Protein AF-A0A4Y2IXJ4-F1 (afdb_monomer)

Nearest PDB structures (foldseek):
  6u8q-assembly1_P  TM=8.042E-01  e=1.402E-02  Human immunodeficiency virus 1
  9c9m-assembly1_C  TM=7.027E-01  e=2.136E-02  Human immunodeficiency virus 1
  6rwl-assembly1_A  TM=6.426E-01  e=2.409E-02  Simian immunodeficiency virus
  6rwo-assembly1_B  TM=6.626E-01  e=4.394E-02  Simian immunodeficiency virus
  1uhf-assembly1_A  TM=5.736E-01  e=8.514E-02  Homo sapiens

Sequence (139 aa):
MVYGCTFRLPGEFFRNSWNNKYFSGSNFLQQLHPTPLSAHGTDRSTFISKDLMSSSQIFVQIDSVLRPLQQPYQGPFQVISRTDKFSLIDFNGRKTNISLDRLKPAYILKQEASESSVQSSETATRSGCKVRFVLPYQA

Radius of gyration: 29.56 Å; Cα contacts (8 Å, |Δi|>4): 125; chains: 1; bounding box: 45×42×87 Å

Mean predicted aligned error: 17.08 Å

Structure (mmCIF, N/CA/C/O backbone):
data_AF-A0A4Y2IXJ4-F1
#
_entry.id   AF-A0A4Y2IXJ4-F1
#
loop_
_atom_site.group_PDB
_atom_site.id
_atom_site.type_symbol
_atom_site.label_atom_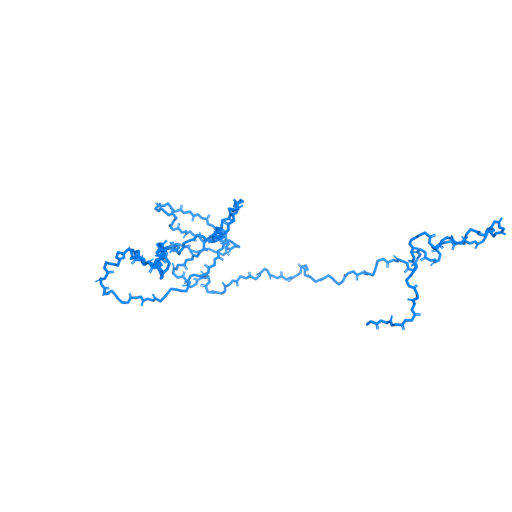id
_atom_site.label_alt_id
_atom_site.label_comp_id
_atom_site.label_asym_id
_atom_site.label_entity_id
_atom_site.label_seq_id
_atom_site.pdbx_PDB_ins_code
_atom_site.Cartn_x
_atom_site.Cartn_y
_atom_site.Cartn_z
_atom_site.occupancy
_atom_site.B_iso_or_equiv
_atom_site.auth_seq_id
_atom_site.auth_comp_id
_atom_site.auth_asym_id
_atom_site.auth_atom_id
_atom_site.pdbx_PDB_model_num
ATOM 1 N N . MET A 1 1 ? -12.707 -4.206 -38.809 1.00 46.22 1 MET A N 1
ATOM 2 C CA . MET A 1 1 ? -12.519 -5.546 -39.403 1.00 46.22 1 MET A CA 1
ATOM 3 C C . MET A 1 1 ? -12.629 -5.371 -40.912 1.00 46.22 1 MET A C 1
ATOM 5 O O . MET A 1 1 ? -13.712 -5.048 -41.378 1.00 46.22 1 MET A O 1
ATOM 9 N N . VAL A 1 2 ? -11.519 -5.409 -41.654 1.00 41.06 2 VAL A N 1
ATOM 10 C CA . VAL A 1 2 ? -11.542 -5.200 -43.114 1.00 41.06 2 VAL A CA 1
ATOM 11 C C . VAL A 1 2 ? -11.669 -6.570 -43.775 1.00 41.06 2 VAL A C 1
ATOM 13 O O . VAL A 1 2 ? -10.727 -7.356 -43.771 1.00 41.06 2 VAL A O 1
ATOM 16 N N . TYR A 1 3 ? -12.869 -6.873 -44.268 1.00 42.81 3 TYR A N 1
ATOM 17 C CA . TYR A 1 3 ? -13.174 -8.073 -45.044 1.00 42.81 3 TYR A CA 1
ATOM 18 C C . TYR A 1 3 ? -12.702 -7.851 -46.486 1.00 42.81 3 TYR A C 1
ATOM 20 O O . TYR A 1 3 ? -13.216 -6.964 -47.161 1.00 42.81 3 TYR A O 1
ATOM 28 N N . GLY A 1 4 ? -11.713 -8.619 -46.953 1.00 55.84 4 GLY A N 1
ATOM 29 C CA . GLY A 1 4 ? -11.279 -8.532 -48.355 1.00 55.84 4 GLY A CA 1
ATOM 30 C C . GLY A 1 4 ? -9.967 -9.229 -48.717 1.00 55.84 4 GLY A C 1
ATOM 31 O O . GLY A 1 4 ? -9.781 -9.573 -49.879 1.00 55.84 4 GLY A O 1
ATOM 32 N N . CYS A 1 5 ? -9.078 -9.502 -47.757 1.00 55.28 5 CYS A N 1
ATOM 33 C CA . CYS A 1 5 ? -7.832 -10.229 -48.025 1.00 55.28 5 CYS A CA 1
ATOM 34 C C . CYS A 1 5 ? -7.894 -11.648 -47.446 1.00 55.28 5 CYS A C 1
ATOM 36 O O . CYS A 1 5 ? -8.148 -11.828 -46.256 1.00 55.28 5 CYS A O 1
ATOM 38 N N . THR A 1 6 ? -7.640 -12.663 -48.274 1.00 62.84 6 THR A N 1
ATOM 39 C CA . THR A 1 6 ? -7.473 -14.052 -47.824 1.00 62.84 6 THR A CA 1
ATOM 40 C C . THR A 1 6 ? -6.240 -14.149 -46.925 1.00 62.84 6 THR A C 1
ATOM 42 O O . THR A 1 6 ? -5.137 -13.830 -47.378 1.00 62.84 6 THR A O 1
ATOM 45 N N . PHE A 1 7 ? -6.409 -14.585 -45.673 1.00 59.31 7 PHE A N 1
ATOM 46 C CA . PHE A 1 7 ? -5.294 -14.902 -44.775 1.00 59.31 7 PHE A CA 1
ATOM 47 C C . PHE A 1 7 ? -4.401 -15.958 -45.441 1.00 59.31 7 PHE A C 1
ATOM 49 O O . PHE A 1 7 ? -4.846 -17.080 -45.667 1.00 59.31 7 PHE A O 1
ATOM 56 N N . ARG A 1 8 ? -3.158 -15.596 -45.779 1.00 61.88 8 ARG A N 1
ATOM 57 C CA . ARG A 1 8 ? -2.162 -16.554 -46.275 1.00 61.88 8 ARG A CA 1
ATOM 58 C C . ARG A 1 8 ? -1.413 -17.170 -45.105 1.00 61.88 8 ARG A C 1
ATOM 60 O O . ARG A 1 8 ? -1.024 -16.464 -44.174 1.00 61.88 8 ARG A O 1
ATOM 67 N N . LEU A 1 9 ? -1.203 -18.482 -45.163 1.00 63.00 9 LEU A N 1
ATOM 68 C CA . LEU A 1 9 ? -0.351 -19.183 -44.204 1.00 63.00 9 LEU A CA 1
ATOM 69 C C . LEU A 1 9 ? 1.123 -18.787 -44.433 1.00 63.00 9 LEU A C 1
ATOM 71 O O . LEU A 1 9 ? 1.498 -18.519 -45.575 1.00 63.00 9 LEU A O 1
ATOM 75 N N . PRO A 1 10 ? 1.994 -18.803 -43.404 1.00 61.03 10 PRO A N 1
ATOM 76 C CA . PRO A 1 10 ? 3.406 -18.425 -43.542 1.00 61.03 10 PRO A CA 1
ATOM 77 C C . PRO A 1 10 ? 4.179 -19.168 -44.646 1.00 61.03 10 PRO A C 1
ATOM 79 O O . PRO A 1 10 ? 5.100 -18.613 -45.239 1.00 61.03 10 PRO A O 1
ATOM 82 N N . GLY A 1 11 ? 3.784 -20.404 -44.965 1.00 60.53 11 GLY A N 1
ATOM 83 C CA . GLY A 1 11 ? 4.368 -21.187 -46.060 1.00 60.53 11 GLY A CA 1
ATOM 84 C C . GLY A 1 11 ? 3.894 -20.790 -47.465 1.00 60.53 11 GLY A C 1
ATOM 85 O O . GLY A 1 11 ? 4.545 -21.137 -48.443 1.00 60.53 11 GLY A O 1
ATOM 86 N N . GLU A 1 12 ? 2.794 -20.044 -47.594 1.00 63.56 12 GLU A N 1
ATOM 87 C CA . GLU A 1 12 ? 2.220 -19.627 -48.884 1.00 63.56 12 GLU A CA 1
ATOM 88 C C . GLU A 1 12 ? 2.769 -18.292 -49.406 1.00 63.56 12 GLU A C 1
ATOM 90 O O . GLU A 1 12 ? 2.420 -17.872 -50.513 1.00 63.56 12 GLU A O 1
ATOM 95 N N . PHE A 1 13 ? 3.621 -17.609 -48.635 1.00 60.72 13 PHE A N 1
ATOM 96 C CA . PHE A 1 13 ? 4.275 -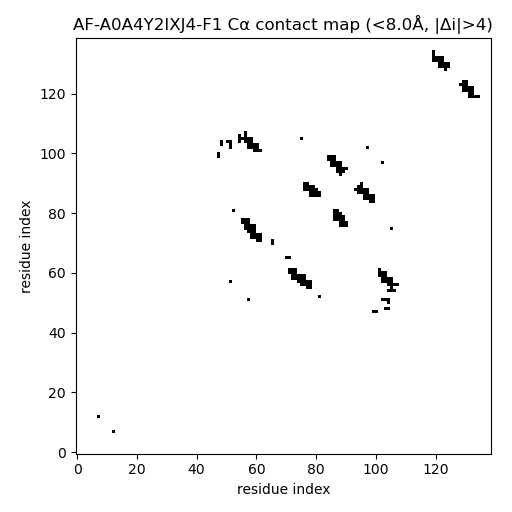16.377 -49.086 1.00 60.72 13 PHE A CA 1
ATOM 97 C C . PHE A 1 13 ? 5.24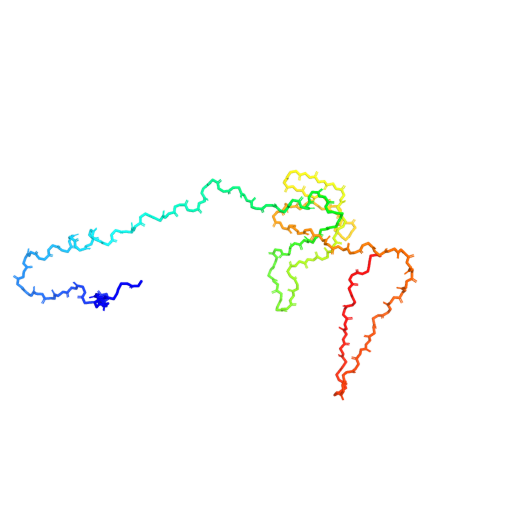7 -16.616 -50.245 1.00 60.72 13 PHE A C 1
ATOM 99 O O . PHE A 1 13 ? 5.468 -15.724 -51.064 1.00 60.72 13 PHE A O 1
ATO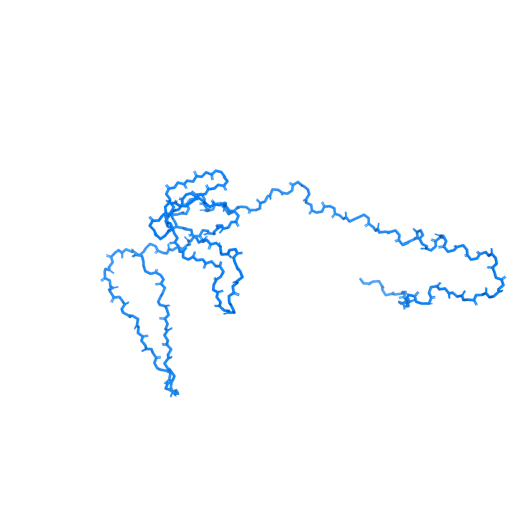M 106 N N . PHE A 1 14 ? 5.796 -17.826 -50.352 1.00 60.31 14 PHE A N 1
ATOM 107 C CA . PHE A 1 14 ? 6.822 -18.161 -51.329 1.00 60.31 14 PHE A CA 1
ATOM 108 C C . PHE A 1 14 ? 6.228 -19.059 -52.414 1.00 60.31 14 PHE A C 1
ATOM 110 O O . PHE A 1 14 ? 6.143 -20.277 -52.272 1.00 60.31 14 PHE A O 1
ATOM 117 N N . ARG A 1 15 ? 5.803 -18.464 -53.533 1.00 60.78 15 ARG A N 1
ATOM 118 C CA . ARG A 1 15 ? 5.483 -19.246 -54.733 1.00 60.78 15 ARG A CA 1
ATOM 119 C C . ARG A 1 15 ? 6.791 -19.738 -55.342 1.00 60.78 15 ARG A C 1
ATOM 121 O O . ARG A 1 15 ? 7.573 -18.932 -55.839 1.00 60.78 15 ARG A O 1
ATOM 128 N N . ASN A 1 16 ? 7.017 -21.050 -55.314 1.00 56.72 16 ASN A N 1
ATOM 129 C CA . ASN A 1 16 ? 8.171 -21.677 -55.952 1.00 56.72 16 ASN A CA 1
ATOM 130 C C . ASN A 1 16 ? 8.048 -21.572 -57.483 1.00 56.72 16 ASN A C 1
ATOM 132 O O . ASN A 1 16 ? 7.579 -22.493 -58.148 1.00 56.72 16 ASN A O 1
ATOM 136 N N . SER A 1 17 ? 8.401 -20.422 -58.059 1.00 52.78 17 SER A N 1
ATOM 137 C CA . SER A 1 17 ? 8.554 -20.295 -59.505 1.00 52.78 17 SER A CA 1
ATOM 138 C C . SER A 1 17 ? 9.983 -20.683 -59.863 1.00 52.78 17 SER A C 1
ATOM 140 O O . SER A 1 17 ? 10.904 -19.892 -59.667 1.00 52.78 17 SER A O 1
ATOM 142 N N . TRP A 1 18 ? 10.166 -21.878 -60.421 1.00 53.06 18 TRP A N 1
ATOM 143 C CA . TRP A 1 18 ? 11.473 -22.422 -60.817 1.00 53.06 18 TRP A CA 1
ATOM 144 C C . TRP A 1 18 ? 12.208 -21.579 -61.891 1.00 53.06 18 TRP A C 1
ATOM 146 O O . TRP A 1 18 ? 13.294 -21.944 -62.309 1.00 53.06 18 TRP A O 1
ATOM 156 N N . ASN A 1 19 ? 11.663 -20.442 -62.348 1.00 53.59 19 ASN A N 1
ATOM 157 C CA . ASN A 1 19 ? 12.243 -19.645 -63.438 1.00 53.59 19 ASN A CA 1
ATOM 158 C C . ASN A 1 19 ? 12.211 -18.112 -63.276 1.00 53.59 19 ASN A C 1
ATOM 160 O O . ASN A 1 19 ? 12.462 -17.411 -64.250 1.00 53.59 19 ASN A O 1
ATOM 164 N N . ASN A 1 20 ? 11.968 -17.543 -62.089 1.00 50.62 20 ASN A N 1
ATOM 165 C CA . ASN A 1 20 ? 12.064 -16.083 -61.926 1.00 50.62 20 ASN A CA 1
ATOM 166 C C . ASN A 1 20 ? 13.250 -15.669 -61.055 1.00 50.62 20 ASN A C 1
ATOM 168 O O . ASN A 1 20 ? 13.159 -15.635 -59.832 1.00 50.62 20 ASN A O 1
ATOM 172 N N . LYS A 1 21 ? 14.327 -15.219 -61.711 1.00 54.12 21 LYS A N 1
ATOM 173 C CA . LYS A 1 21 ? 15.452 -14.471 -61.113 1.00 54.12 21 LYS A CA 1
ATOM 174 C C . LYS A 1 21 ? 15.057 -13.078 -60.572 1.00 54.12 21 LYS A C 1
ATOM 176 O O . LYS A 1 21 ? 15.931 -12.268 -60.290 1.00 54.12 21 LYS A O 1
ATOM 181 N N . TYR A 1 22 ? 13.762 -12.788 -60.424 1.00 52.09 22 TYR A N 1
ATOM 182 C CA . TYR A 1 22 ? 13.247 -11.448 -60.119 1.00 52.09 22 TYR A CA 1
ATOM 183 C C . TYR A 1 22 ? 12.148 -11.407 -59.053 1.00 52.09 22 TYR A C 1
ATOM 185 O O . TYR A 1 22 ? 11.540 -10.355 -58.862 1.00 52.09 22 TYR A O 1
ATOM 193 N N . PHE A 1 23 ? 11.886 -12.496 -58.316 1.00 51.72 23 PHE A N 1
ATOM 194 C CA . PHE A 1 23 ? 11.049 -12.372 -57.118 1.00 51.72 23 PHE A CA 1
ATOM 195 C C . PHE A 1 23 ? 11.864 -11.714 -55.998 1.00 51.72 23 PHE A C 1
ATOM 197 O O . PHE A 1 23 ? 12.390 -12.370 -55.101 1.00 51.72 23 PHE A O 1
ATOM 204 N N . SER A 1 24 ? 12.013 -10.392 -56.083 1.00 57.56 24 SER A N 1
ATOM 205 C CA . SER A 1 24 ? 12.593 -9.590 -55.015 1.00 57.56 24 SER A CA 1
ATOM 206 C C . SER A 1 24 ? 11.586 -9.537 -53.869 1.00 57.56 24 SER A C 1
ATOM 208 O O . SER A 1 24 ? 10.742 -8.645 -53.793 1.00 57.56 24 SER A O 1
ATOM 210 N N . GLY A 1 25 ? 11.663 -10.517 -52.964 1.00 56.44 25 GLY A N 1
ATOM 211 C CA . GLY A 1 25 ? 10.882 -10.552 -51.721 1.00 56.44 25 GLY A CA 1
ATOM 212 C C . GLY A 1 25 ? 11.098 -9.322 -50.826 1.00 56.44 25 GLY A C 1
ATOM 213 O O . GLY A 1 25 ? 10.370 -9.143 -49.853 1.00 56.44 25 GLY A O 1
ATOM 214 N N . SER A 1 26 ? 12.051 -8.447 -51.178 1.00 61.28 26 SER A N 1
ATOM 215 C CA . SER A 1 26 ? 12.316 -7.160 -50.531 1.00 61.28 26 SER A CA 1
ATOM 216 C C . SER A 1 26 ? 11.059 -6.311 -50.374 1.00 61.28 26 SER A C 1
ATOM 218 O O . SER A 1 26 ? 10.820 -5.790 -49.293 1.00 61.28 26 SER A O 1
ATOM 220 N N . ASN A 1 27 ? 10.233 -6.202 -51.417 1.00 61.84 27 ASN A N 1
ATOM 221 C CA . ASN A 1 27 ? 9.107 -5.264 -51.420 1.00 61.84 27 ASN A CA 1
ATOM 222 C C . ASN A 1 27 ? 7.974 -5.746 -50.504 1.00 61.84 27 ASN A C 1
ATOM 224 O O . ASN A 1 27 ? 7.317 -4.944 -49.850 1.00 61.84 27 ASN A O 1
ATOM 228 N N . PHE A 1 28 ? 7.770 -7.065 -50.424 1.00 64.81 28 PHE A N 1
ATOM 229 C CA . PHE A 1 28 ? 6.789 -7.668 -49.524 1.00 64.81 28 PHE A CA 1
ATOM 230 C C . PHE A 1 28 ? 7.250 -7.590 -48.061 1.00 64.81 28 PHE A C 1
ATOM 232 O O . PHE A 1 28 ? 6.474 -7.216 -47.188 1.00 64.81 28 PHE A O 1
ATOM 239 N N . LEU A 1 29 ? 8.532 -7.859 -47.792 1.00 68.06 29 LEU A N 1
ATOM 240 C CA . LEU A 1 29 ? 9.101 -7.736 -46.446 1.00 68.06 29 LEU A CA 1
ATOM 241 C C . LEU A 1 29 ? 9.139 -6.279 -45.956 1.00 68.06 29 LEU A C 1
ATOM 243 O O . LEU A 1 29 ? 8.895 -6.032 -44.779 1.00 68.06 29 LEU A O 1
ATOM 247 N N . GLN A 1 30 ? 9.354 -5.311 -46.853 1.00 66.25 30 GLN A N 1
ATOM 248 C CA . GLN A 1 30 ? 9.227 -3.878 -46.554 1.00 66.25 30 GLN A CA 1
ATOM 249 C C . GLN A 1 30 ? 7.783 -3.461 -46.232 1.00 66.25 30 GLN A C 1
ATOM 251 O O . GLN A 1 30 ? 7.563 -2.472 -45.550 1.00 66.25 30 GLN A O 1
ATOM 256 N N . GLN A 1 31 ? 6.764 -4.199 -46.669 1.00 66.69 31 GLN A N 1
ATOM 257 C CA . GLN A 1 31 ? 5.380 -3.923 -46.263 1.00 66.69 31 GLN A CA 1
ATOM 258 C C . GLN A 1 31 ? 5.027 -4.528 -44.896 1.00 66.69 31 GLN A C 1
ATOM 260 O O . GLN A 1 31 ? 4.013 -4.156 -44.311 1.00 66.69 31 GLN A O 1
ATOM 265 N N . LEU A 1 32 ? 5.869 -5.416 -44.357 1.00 70.75 32 LEU A N 1
ATOM 266 C CA . LEU A 1 32 ? 5.704 -6.033 -43.037 1.00 70.75 32 LEU A CA 1
ATOM 267 C C . LEU A 1 32 ? 6.415 -5.257 -41.917 1.00 70.75 32 LEU A C 1
ATOM 269 O O . LEU A 1 32 ? 6.689 -5.821 -40.856 1.00 70.75 32 LEU A O 1
ATOM 273 N N . HIS A 1 33 ? 6.730 -3.974 -42.121 1.00 71.44 33 HIS A N 1
ATOM 274 C CA . HIS A 1 33 ? 7.294 -3.168 -41.044 1.00 71.44 33 HIS A CA 1
ATOM 275 C C . HIS A 1 33 ? 6.297 -3.074 -39.877 1.00 71.44 33 HIS A C 1
ATOM 277 O O . HIS A 1 33 ? 5.136 -2.711 -40.095 1.00 71.44 33 HIS A O 1
ATOM 283 N N . PRO A 1 34 ? 6.733 -3.374 -38.638 1.00 73.69 34 PRO A N 1
ATOM 284 C CA . PRO A 1 34 ? 5.921 -3.139 -37.457 1.00 73.69 34 PRO A CA 1
ATOM 285 C C . PRO A 1 34 ? 5.455 -1.686 -37.463 1.00 73.69 34 PRO A C 1
ATOM 287 O O . PRO A 1 34 ? 6.272 -0.766 -37.535 1.00 73.69 34 PRO A O 1
ATOM 290 N N . THR A 1 35 ? 4.143 -1.467 -37.420 1.00 76.69 35 THR A N 1
ATOM 291 C CA . THR A 1 35 ? 3.605 -0.118 -37.247 1.00 76.69 35 THR A CA 1
ATOM 292 C C . THR A 1 35 ? 4.138 0.420 -35.920 1.00 76.69 35 THR A C 1
ATOM 294 O O . THR A 1 35 ? 4.087 -0.320 -34.932 1.00 76.69 35 THR A O 1
ATOM 297 N N . PRO A 1 36 ? 4.674 1.656 -35.867 1.00 75.00 36 PRO A N 1
ATOM 298 C CA . PRO A 1 36 ? 5.152 2.218 -34.615 1.00 75.00 36 PRO A CA 1
ATOM 299 C C . PRO A 1 36 ? 4.021 2.143 -33.592 1.00 75.00 36 PRO A C 1
ATOM 301 O O . PRO A 1 36 ? 2.933 2.683 -33.805 1.00 75.00 36 PRO A O 1
ATOM 304 N N . LEU A 1 37 ? 4.263 1.393 -32.517 1.00 69.25 37 LEU A N 1
ATOM 305 C CA . LEU A 1 37 ? 3.289 1.219 -31.456 1.00 69.25 37 LEU A CA 1
ATOM 306 C C . LEU A 1 37 ? 3.020 2.600 -30.855 1.00 69.25 37 LEU A C 1
ATOM 308 O O . LEU A 1 37 ? 3.963 3.342 -30.572 1.00 69.25 37 LEU A O 1
ATOM 312 N N . SER A 1 38 ? 1.748 2.959 -30.667 1.00 72.06 38 SER A N 1
ATOM 313 C CA . SER A 1 38 ? 1.429 4.165 -29.908 1.00 72.06 38 SER A CA 1
ATOM 314 C C . SER A 1 38 ? 2.066 4.024 -28.527 1.00 72.06 38 SER A C 1
ATOM 316 O O . SER A 1 38 ? 1.768 3.078 -27.795 1.00 72.06 38 SER A O 1
ATOM 318 N N . ALA A 1 39 ? 2.995 4.923 -28.198 1.00 66.00 39 ALA A N 1
ATOM 319 C CA . ALA A 1 39 ? 3.657 4.951 -26.904 1.00 66.00 39 ALA A CA 1
ATOM 320 C C . ALA A 1 39 ? 2.657 5.445 -25.849 1.00 66.00 39 ALA A C 1
ATOM 322 O O . ALA A 1 39 ? 2.656 6.605 -25.440 1.00 66.00 39 ALA A O 1
ATOM 323 N N . HIS A 1 40 ? 1.759 4.559 -25.425 1.00 65.75 40 HIS A N 1
ATOM 324 C CA . HIS A 1 40 ? 0.847 4.800 -24.320 1.00 65.75 40 HIS A CA 1
ATOM 325 C C . HIS A 1 40 ? 1.619 4.741 -22.993 1.00 65.75 40 HIS A C 1
ATOM 327 O O . HIS A 1 40 ? 1.510 3.771 -22.252 1.00 65.75 40 HIS A O 1
ATOM 333 N N . GLY A 1 41 ? 2.385 5.788 -22.676 1.00 64.12 41 GLY A N 1
ATOM 334 C CA . GLY A 1 41 ? 2.758 6.064 -21.286 1.00 64.12 41 GLY A CA 1
ATOM 335 C C . GLY A 1 41 ? 4.237 5.993 -20.932 1.00 64.12 41 GLY A C 1
ATOM 336 O O . GLY A 1 41 ? 4.617 5.231 -20.052 1.00 64.12 41 GLY A O 1
ATOM 337 N N . THR A 1 42 ? 5.050 6.879 -21.500 1.00 61.84 42 THR A N 1
ATOM 338 C CA . THR A 1 42 ? 6.315 7.272 -20.851 1.00 61.84 42 THR A CA 1
ATOM 339 C C . THR A 1 42 ? 6.124 8.409 -19.840 1.00 61.84 42 THR A C 1
ATOM 341 O O . THR A 1 42 ? 6.923 8.532 -18.923 1.00 61.84 42 THR A O 1
ATOM 344 N N . ASP A 1 43 ? 5.055 9.204 -19.972 1.00 68.06 43 ASP A N 1
ATOM 345 C CA . ASP A 1 43 ? 4.792 10.408 -19.157 1.00 68.06 43 ASP A CA 1
ATOM 346 C C . ASP A 1 43 ? 3.561 10.274 -18.237 1.00 68.06 43 ASP A C 1
ATOM 348 O O . ASP A 1 43 ? 3.033 11.239 -17.686 1.00 68.06 43 ASP A O 1
ATOM 352 N N . ARG A 1 44 ? 3.025 9.058 -18.075 1.00 71.06 44 ARG A N 1
ATOM 353 C CA . ARG A 1 44 ? 1.869 8.863 -17.196 1.00 71.06 44 ARG A CA 1
ATOM 354 C C . ARG A 1 44 ? 2.347 8.619 -15.771 1.00 71.06 44 ARG A C 1
ATOM 356 O O . ARG A 1 44 ? 2.876 7.553 -15.475 1.00 71.06 44 ARG A O 1
ATOM 363 N N . SER A 1 45 ? 2.099 9.588 -14.892 1.00 74.44 45 SER A N 1
ATOM 364 C CA . SER A 1 45 ? 2.259 9.411 -13.446 1.00 74.44 45 SER A CA 1
ATOM 365 C C . SER A 1 45 ? 1.481 8.180 -12.962 1.00 74.44 45 SER A C 1
ATOM 367 O O . SER A 1 45 ? 0.341 7.942 -13.382 1.00 74.44 45 SER A O 1
ATOM 369 N N . THR A 1 46 ? 2.113 7.378 -12.105 1.00 77.94 46 THR A N 1
ATOM 370 C CA . THR A 1 46 ? 1.516 6.185 -11.500 1.00 77.94 46 THR A CA 1
ATOM 371 C C . THR A 1 46 ? 0.269 6.568 -10.715 1.00 77.94 46 THR A C 1
ATOM 373 O O . THR A 1 46 ? 0.264 7.536 -9.955 1.00 77.94 46 THR A O 1
ATOM 376 N N . PHE A 1 47 ? -0.812 5.811 -10.894 1.00 83.88 47 PHE A N 1
ATOM 377 C CA . PHE A 1 47 ? -2.045 6.067 -10.163 1.00 83.88 47 PHE A CA 1
ATOM 378 C C . PHE A 1 47 ? -1.850 5.767 -8.672 1.00 83.88 47 PHE A C 1
ATOM 380 O O . PHE A 1 47 ? -1.573 4.630 -8.300 1.00 83.88 47 PHE A O 1
ATOM 387 N N . ILE A 1 48 ? -2.051 6.783 -7.831 1.00 85.44 48 ILE A N 1
ATOM 388 C CA . ILE A 1 48 ? -2.054 6.666 -6.371 1.00 85.44 48 ILE A CA 1
ATOM 389 C C . ILE A 1 48 ? -3.433 7.095 -5.871 1.00 85.44 48 ILE A C 1
ATOM 391 O O . ILE A 1 48 ? -3.969 8.126 -6.287 1.00 85.44 48 ILE A O 1
ATOM 395 N N . SER A 1 49 ? -4.020 6.304 -4.973 1.00 87.38 49 SER A N 1
ATOM 396 C CA . SER A 1 49 ? -5.303 6.658 -4.365 1.00 87.38 49 SER A CA 1
ATOM 397 C C . SER A 1 49 ? -5.150 7.892 -3.473 1.00 87.38 49 SER A C 1
ATOM 399 O O . SER A 1 49 ? -4.318 7.906 -2.567 1.00 87.38 49 SER A O 1
ATOM 401 N N . LYS A 1 50 ? -5.983 8.916 -3.693 1.00 88.06 50 LYS A N 1
ATOM 402 C CA . LYS A 1 50 ? -5.972 10.162 -2.903 1.00 88.06 50 LYS A CA 1
ATOM 403 C C . LYS A 1 50 ? -6.243 9.904 -1.420 1.00 88.06 50 LYS A C 1
ATOM 405 O O . LYS A 1 50 ? -5.644 10.537 -0.553 1.00 88.06 50 LYS A O 1
ATOM 410 N N . ASP A 1 51 ? -7.096 8.926 -1.140 1.00 90.25 51 ASP A N 1
ATOM 411 C CA . ASP A 1 51 ? -7.546 8.616 0.214 1.00 90.25 51 ASP A CA 1
ATOM 412 C C . ASP A 1 51 ? -6.449 7.962 1.055 1.00 90.25 51 ASP A C 1
ATOM 414 O O . ASP A 1 51 ? -6.540 7.972 2.276 1.00 90.25 51 ASP A O 1
ATOM 418 N N . LEU A 1 52 ? -5.381 7.450 0.437 1.00 89.62 52 LEU A N 1
ATOM 419 C CA . LEU A 1 52 ? -4.271 6.797 1.135 1.00 89.62 52 LEU A CA 1
ATOM 420 C C . LEU A 1 52 ? -3.571 7.741 2.131 1.00 89.62 52 LEU A C 1
ATOM 422 O O . LEU A 1 52 ? -3.119 7.328 3.202 1.00 89.62 52 LEU A O 1
ATOM 426 N N . MET A 1 53 ? -3.537 9.036 1.798 1.00 87.81 53 MET A N 1
ATOM 427 C CA . MET A 1 53 ? -2.960 10.074 2.653 1.00 87.81 53 MET A CA 1
ATOM 428 C C . MET A 1 53 ? -3.876 10.470 3.818 1.00 87.81 53 MET A C 1
ATOM 430 O O . MET A 1 53 ? -3.393 10.975 4.830 1.00 87.81 53 MET A O 1
ATOM 434 N N . SER A 1 54 ? -5.182 10.211 3.704 1.00 90.06 54 SER A N 1
ATOM 435 C CA . SER A 1 54 ? -6.195 10.562 4.708 1.00 90.06 54 SER A CA 1
ATOM 436 C C . SER A 1 54 ? -6.667 9.360 5.542 1.00 90.06 54 SER A C 1
ATOM 438 O O . SER A 1 54 ? -7.127 9.535 6.669 1.00 90.06 54 SER A O 1
ATOM 440 N N . SER A 1 55 ? -6.532 8.133 5.034 1.00 90.00 55 SER A N 1
ATOM 441 C CA . SER A 1 55 ? -7.121 6.924 5.617 1.00 90.00 55 SER A CA 1
ATOM 442 C C . SER A 1 55 ? -6.423 6.486 6.903 1.00 90.00 55 SER A C 1
ATOM 444 O O . SER A 1 55 ? -5.259 6.099 6.854 1.00 90.00 55 SER A O 1
ATOM 446 N N . SER A 1 56 ? -7.130 6.447 8.036 1.00 91.00 56 SER A N 1
ATOM 447 C CA . SER A 1 56 ? -6.589 5.989 9.335 1.00 91.00 56 SER A CA 1
ATOM 448 C C . SER A 1 56 ? -6.031 4.556 9.300 1.00 91.00 56 SER A C 1
ATOM 450 O O . SER A 1 56 ? -5.026 4.253 9.946 1.00 91.00 56 SER A O 1
ATOM 452 N N . GLN A 1 57 ? -6.659 3.693 8.499 1.00 92.25 57 GLN A N 1
ATOM 453 C CA . GLN A 1 57 ? -6.294 2.290 8.337 1.00 92.25 57 GLN A CA 1
ATOM 454 C C . GLN A 1 57 ? -6.044 1.949 6.866 1.00 92.25 57 GLN A C 1
ATOM 456 O O . GLN A 1 57 ? -6.662 2.526 5.967 1.00 92.25 57 GLN A O 1
ATOM 461 N N . ILE A 1 58 ? -5.132 1.008 6.619 1.00 94.56 58 ILE A N 1
ATOM 462 C CA . ILE A 1 58 ? -4.687 0.626 5.273 1.00 94.56 58 ILE A CA 1
ATOM 463 C C . ILE A 1 58 ? -4.505 -0.893 5.192 1.00 94.56 58 ILE A C 1
ATOM 465 O O . ILE A 1 58 ? -3.991 -1.510 6.119 1.00 94.56 58 ILE A O 1
ATOM 469 N N . PHE A 1 59 ? -4.892 -1.479 4.063 1.00 94.44 59 PHE A N 1
ATOM 470 C CA . PHE A 1 59 ? -4.594 -2.857 3.684 1.00 94.44 59 PHE A CA 1
ATOM 471 C C . PHE A 1 59 ? -3.242 -2.973 2.979 1.00 94.44 59 PHE A C 1
ATOM 473 O O . PHE A 1 59 ? -2.914 -2.157 2.115 1.00 94.44 59 PHE A O 1
ATOM 480 N N . VAL A 1 60 ? -2.491 -4.027 3.294 1.00 94.50 60 VAL A N 1
ATOM 481 C CA . VAL A 1 60 ? -1.150 -4.278 2.741 1.00 94.50 60 VAL A CA 1
ATOM 482 C C . VAL A 1 60 ? -1.177 -5.483 1.815 1.00 94.50 60 VAL A C 1
ATOM 484 O O . VAL A 1 60 ? -1.654 -6.545 2.206 1.00 94.50 60 VAL A O 1
ATOM 487 N N . GLN A 1 61 ? -0.650 -5.341 0.602 1.00 94.25 61 GLN A N 1
ATOM 488 C CA . GLN A 1 61 ? -0.508 -6.443 -0.344 1.00 94.25 61 GLN A CA 1
ATOM 489 C C . GLN A 1 61 ? 0.609 -7.406 0.076 1.00 94.25 61 GLN A C 1
ATOM 491 O O . GLN A 1 61 ? 1.690 -6.991 0.494 1.00 94.25 61 GLN A O 1
ATOM 496 N N . ILE A 1 62 ? 0.347 -8.702 -0.063 1.00 93.62 62 ILE A N 1
ATOM 497 C CA . ILE A 1 62 ? 1.320 -9.769 0.151 1.00 93.62 62 ILE A CA 1
ATOM 498 C C . ILE A 1 62 ? 2.037 -10.047 -1.180 1.00 93.62 62 ILE A C 1
ATOM 500 O O . ILE A 1 62 ? 1.413 -10.518 -2.127 1.00 93.62 62 ILE A O 1
ATOM 504 N N . ASP A 1 63 ? 3.349 -9.798 -1.240 1.00 89.56 63 ASP A N 1
ATOM 505 C CA . ASP A 1 63 ? 4.175 -10.007 -2.450 1.00 89.56 63 ASP A CA 1
ATOM 506 C C . ASP A 1 63 ? 4.644 -11.463 -2.645 1.00 89.56 63 ASP A C 1
ATOM 508 O O . ASP A 1 63 ? 5.440 -11.762 -3.535 1.00 89.56 63 ASP A O 1
ATOM 512 N N . SER A 1 64 ? 4.199 -12.388 -1.795 1.00 91.75 64 SER A N 1
ATOM 513 C CA . SER A 1 64 ? 4.564 -13.800 -1.890 1.00 91.75 64 SER A CA 1
ATOM 514 C C . SER A 1 64 ? 3.538 -14.611 -2.679 1.00 91.75 64 SER A C 1
ATOM 516 O O . SER A 1 64 ? 2.388 -14.210 -2.857 1.00 91.75 64 SER A O 1
ATOM 518 N N . VAL A 1 65 ? 3.959 -15.788 -3.153 1.00 93.06 65 VAL A N 1
ATOM 519 C CA . VAL A 1 65 ? 3.063 -16.730 -3.831 1.00 93.06 65 VAL A CA 1
ATOM 520 C C . VAL A 1 65 ? 1.956 -17.148 -2.866 1.00 93.06 65 VAL A C 1
ATOM 522 O O . VAL A 1 65 ? 2.205 -17.767 -1.829 1.00 93.06 65 VAL A O 1
ATOM 525 N N . LEU A 1 66 ? 0.725 -16.796 -3.222 1.00 93.75 66 LEU A N 1
ATOM 526 C CA . LEU A 1 66 ? -0.460 -17.079 -2.427 1.00 93.75 66 LEU A CA 1
ATOM 527 C C . LEU A 1 66 ? -0.969 -18.491 -2.696 1.00 93.75 66 LEU A C 1
ATOM 529 O O . LEU A 1 66 ? -0.892 -19.005 -3.814 1.00 93.75 66 LEU A O 1
ATOM 533 N N . ARG A 1 67 ? -1.552 -19.107 -1.667 1.00 94.19 67 ARG A N 1
ATOM 534 C CA . ARG A 1 67 ? -2.327 -20.334 -1.848 1.00 94.19 67 ARG A CA 1
ATOM 535 C C . ARG A 1 67 ? -3.653 -20.030 -2.558 1.00 94.19 67 ARG A C 1
ATOM 537 O O . ARG A 1 67 ? -4.152 -18.906 -2.459 1.00 94.19 67 ARG A O 1
ATOM 544 N N . PRO A 1 68 ? -4.260 -21.017 -3.240 1.00 94.31 68 PRO A N 1
ATOM 545 C CA . PRO A 1 68 ? -5.597 -20.857 -3.797 1.00 94.31 68 PRO A CA 1
ATOM 546 C C . PRO A 1 68 ? -6.579 -20.340 -2.738 1.00 94.31 68 PRO A C 1
ATOM 548 O O . PRO A 1 68 ? -6.563 -20.811 -1.601 1.00 94.31 68 PRO A O 1
ATOM 551 N N . LEU A 1 69 ? -7.417 -19.369 -3.118 1.00 90.56 69 LEU A N 1
ATOM 552 C CA . LEU A 1 69 ? -8.408 -18.708 -2.251 1.00 90.56 69 LEU A CA 1
ATOM 553 C C . LEU A 1 69 ? -7.830 -17.930 -1.050 1.00 90.56 69 LEU A C 1
ATOM 555 O O . LEU A 1 69 ? -8.583 -17.522 -0.166 1.00 90.56 69 LEU A O 1
ATOM 559 N N . GLN A 1 70 ? -6.520 -17.680 -1.004 1.00 91.38 70 GLN A N 1
ATOM 560 C CA . GLN A 1 70 ? -5.932 -16.794 -0.003 1.00 91.38 70 GLN A CA 1
ATOM 561 C C . GLN A 1 70 ? -6.113 -15.328 -0.417 1.00 91.38 70 GLN A C 1
ATOM 563 O O . GLN A 1 70 ? -5.869 -14.956 -1.565 1.00 91.38 70 GLN A O 1
ATOM 568 N N . GLN A 1 71 ? -6.518 -14.482 0.533 1.00 91.44 71 GLN A N 1
ATOM 569 C CA . GLN A 1 71 ? -6.632 -13.046 0.291 1.00 91.44 71 GLN A CA 1
ATOM 570 C C . GLN A 1 71 ? -5.261 -12.430 -0.056 1.00 91.44 71 GLN A C 1
ATOM 572 O O . GLN A 1 71 ? -4.283 -12.693 0.649 1.00 91.44 71 GLN A O 1
ATOM 577 N N . PRO A 1 72 ? -5.173 -11.603 -1.114 1.00 93.31 72 PRO A N 1
ATOM 578 C CA . PRO A 1 72 ? -3.918 -10.973 -1.523 1.00 93.31 72 PRO A CA 1
ATOM 579 C C . PRO A 1 72 ? -3.528 -9.774 -0.666 1.00 93.31 72 PRO A C 1
ATOM 581 O O . PRO A 1 72 ? -2.367 -9.376 -0.661 1.00 93.31 72 PRO A O 1
ATOM 584 N N . TYR A 1 73 ? -4.488 -9.214 0.064 1.00 94.38 73 TYR A N 1
ATOM 585 C CA . TYR A 1 73 ? -4.253 -8.152 1.023 1.00 94.38 73 TYR A CA 1
ATOM 586 C C . TYR A 1 73 ? -4.429 -8.691 2.432 1.00 9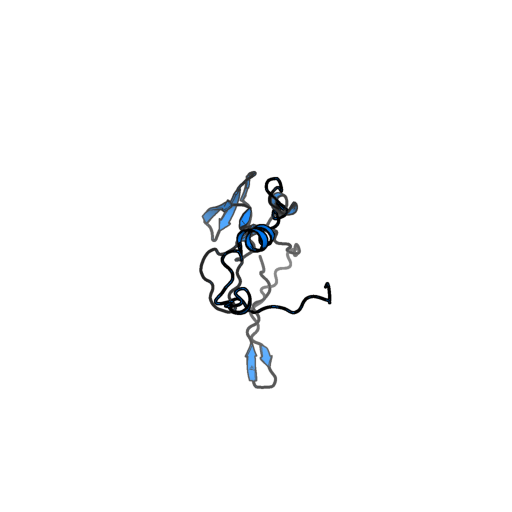4.38 73 TYR A C 1
ATOM 588 O O . TYR A 1 73 ? -5.354 -9.452 2.709 1.00 94.38 73 TYR A O 1
ATOM 596 N N . GLN A 1 74 ? -3.558 -8.262 3.328 1.00 92.19 74 GLN A N 1
ATOM 597 C CA . GLN A 1 74 ? -3.693 -8.490 4.750 1.00 92.19 74 GLN A CA 1
ATOM 598 C C . GLN A 1 74 ? -4.260 -7.234 5.397 1.00 92.19 74 GLN A C 1
ATOM 600 O O . GLN A 1 74 ? -3.838 -6.145 5.019 1.00 92.19 74 GLN A O 1
ATOM 605 N N . GLY A 1 75 ? -5.194 -7.460 6.330 1.00 86.50 75 GLY A N 1
ATOM 606 C CA . GLY A 1 75 ? -5.647 -6.627 7.452 1.00 86.50 75 GLY A CA 1
ATOM 607 C C . GLY A 1 75 ? -5.697 -5.099 7.304 1.00 86.50 75 GLY A C 1
ATOM 608 O O . GLY A 1 75 ? -4.825 -4.482 6.709 1.00 86.50 75 GLY A O 1
ATOM 609 N N . PRO A 1 76 ? -6.667 -4.426 7.930 1.00 92.12 76 PRO A N 1
ATOM 610 C CA . PRO A 1 76 ? -6.556 -2.992 8.126 1.00 92.12 76 PRO A CA 1
ATOM 611 C C . PRO A 1 76 ? -5.529 -2.710 9.232 1.00 92.12 76 PRO A C 1
ATOM 613 O O . PRO A 1 76 ? -5.784 -2.915 10.418 1.00 92.12 76 PRO A O 1
ATOM 616 N N . PHE A 1 77 ? -4.354 -2.232 8.841 1.00 93.62 77 PHE A N 1
ATOM 617 C CA . PHE A 1 77 ? -3.304 -1.817 9.766 1.00 93.62 77 PHE A CA 1
ATOM 618 C C . PHE A 1 77 ? -3.429 -0.339 10.094 1.00 93.62 77 PHE A C 1
ATOM 620 O O . PHE A 1 77 ? -3.785 0.466 9.230 1.00 93.62 77 PHE A O 1
ATOM 627 N N . GLN A 1 78 ? -3.110 0.024 11.336 1.00 93.44 78 GLN A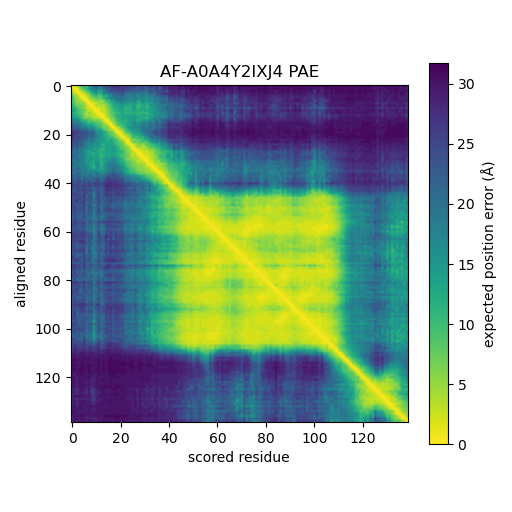 N 1
ATOM 628 C CA . GLN A 1 78 ? -3.076 1.423 11.740 1.00 93.44 78 GLN A CA 1
ATOM 629 C C . GLN A 1 78 ? -1.850 2.126 11.163 1.00 93.44 78 GLN A C 1
ATOM 631 O O . GLN A 1 78 ? -0.729 1.611 11.205 1.00 93.44 78 GLN A O 1
ATOM 636 N N . VAL A 1 79 ? -2.074 3.327 10.639 1.00 94.00 79 VAL A N 1
ATOM 637 C CA . VAL A 1 79 ? -1.014 4.166 10.083 1.00 94.00 79 VAL A CA 1
ATOM 638 C C . VAL A 1 79 ? -0.458 5.072 11.166 1.00 94.00 79 VAL A C 1
ATOM 640 O O . VAL A 1 79 ? -1.190 5.857 11.761 1.00 94.00 79 VAL A O 1
ATOM 643 N N . ILE A 1 80 ? 0.851 4.994 11.382 1.00 94.25 80 ILE A N 1
ATOM 644 C CA . ILE A 1 80 ? 1.566 5.795 12.377 1.00 94.25 80 ILE A CA 1
ATOM 645 C C . ILE A 1 80 ? 2.034 7.110 11.751 1.00 94.25 80 ILE A C 1
ATOM 647 O O . ILE A 1 80 ? 1.832 8.181 12.317 1.00 94.25 80 ILE A O 1
ATOM 651 N N . SER A 1 81 ? 2.670 7.039 10.581 1.00 93.69 81 SER A N 1
ATOM 652 C CA . SER A 1 81 ? 3.138 8.215 9.846 1.00 93.69 81 SER A CA 1
ATOM 653 C C . SER A 1 81 ? 3.109 7.977 8.339 1.00 93.69 81 SER A C 1
ATOM 655 O O . SER A 1 81 ? 3.093 6.837 7.869 1.00 93.69 81 SER A O 1
ATOM 657 N N . ARG A 1 82 ? 3.071 9.069 7.569 1.00 92.56 82 ARG A N 1
ATOM 658 C CA . ARG A 1 82 ? 2.994 9.039 6.105 1.00 92.56 82 ARG A CA 1
ATOM 659 C C . ARG A 1 82 ? 4.079 9.908 5.492 1.00 92.56 82 ARG A C 1
ATOM 661 O O . ARG A 1 82 ? 4.352 11.000 5.985 1.00 92.56 82 ARG A O 1
ATOM 668 N N . THR A 1 83 ? 4.624 9.425 4.387 1.00 92.12 83 THR A N 1
ATOM 669 C CA . THR A 1 83 ? 5.601 10.095 3.530 1.00 92.12 83 THR A CA 1
ATOM 670 C C . THR A 1 83 ? 5.126 9.969 2.080 1.00 92.12 83 THR A C 1
ATOM 672 O O . THR A 1 83 ? 4.310 9.109 1.765 1.00 92.12 83 THR A O 1
ATOM 675 N N . ASP A 1 84 ? 5.672 10.785 1.181 1.00 89.06 84 ASP A N 1
ATOM 676 C CA . ASP A 1 84 ? 5.339 10.793 -0.253 1.00 89.06 84 ASP A CA 1
ATOM 677 C C . ASP A 1 84 ? 5.443 9.417 -0.942 1.00 89.06 84 ASP A C 1
ATOM 679 O O . ASP A 1 84 ? 4.668 9.104 -1.835 1.00 89.06 84 ASP A O 1
ATOM 683 N N . LYS A 1 85 ? 6.379 8.563 -0.508 1.00 90.50 85 LYS A N 1
A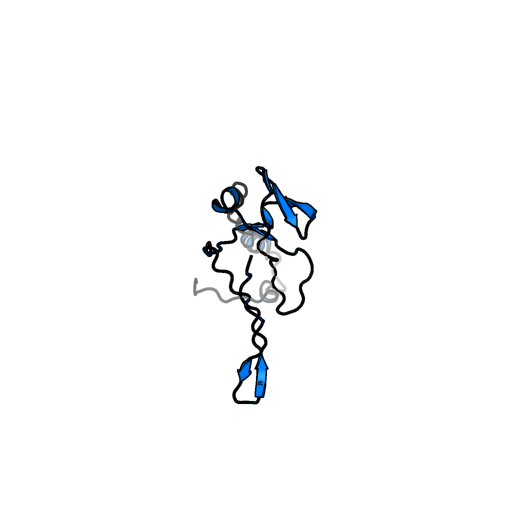TOM 684 C CA . LYS A 1 85 ? 6.643 7.254 -1.141 1.00 90.50 85 LYS A CA 1
ATOM 685 C C . LYS A 1 85 ? 6.364 6.053 -0.249 1.00 90.50 85 LYS A C 1
ATOM 687 O O . LYS A 1 85 ? 6.271 4.927 -0.739 1.00 90.50 85 LYS A O 1
ATOM 692 N N . PHE A 1 86 ? 6.238 6.276 1.055 1.00 93.69 86 PHE A N 1
ATOM 693 C CA . PHE A 1 86 ? 6.108 5.200 2.024 1.00 93.69 86 PHE A CA 1
ATOM 694 C C . PHE A 1 86 ? 5.182 5.588 3.174 1.00 93.69 86 PHE A C 1
ATOM 696 O O . PHE A 1 86 ? 5.094 6.756 3.543 1.00 93.69 86 PHE A O 1
ATOM 703 N N . SER A 1 87 ? 4.530 4.599 3.774 1.00 93.88 87 SER A N 1
ATOM 704 C CA . SER A 1 87 ? 3.773 4.759 5.014 1.00 93.88 87 SER A CA 1
ATOM 705 C C . SER A 1 87 ? 4.339 3.852 6.097 1.00 93.88 87 SER A C 1
ATOM 707 O O . SER A 1 87 ? 4.589 2.667 5.865 1.00 93.88 87 SER A O 1
ATOM 709 N N . LEU A 1 88 ? 4.506 4.413 7.292 1.00 95.75 88 LEU A N 1
ATOM 710 C CA . LEU A 1 88 ? 4.857 3.668 8.488 1.00 95.75 88 LEU A CA 1
ATOM 711 C C . LEU A 1 88 ? 3.570 3.148 9.123 1.00 95.75 88 LEU A C 1
ATOM 713 O O . LEU A 1 88 ? 2.729 3.935 9.563 1.00 95.75 88 LEU A O 1
ATOM 717 N N . ILE A 1 89 ? 3.433 1.832 9.195 1.00 95.25 89 ILE A N 1
ATOM 718 C CA . ILE A 1 89 ? 2.274 1.175 9.795 1.00 95.25 89 ILE A CA 1
ATOM 719 C C . ILE A 1 89 ? 2.680 0.356 11.014 1.00 95.25 89 ILE A C 1
ATOM 721 O O . ILE A 1 89 ? 3.831 -0.077 11.128 1.00 95.25 89 ILE A O 1
ATOM 725 N N . ASP A 1 90 ? 1.726 0.118 11.908 1.00 93.88 90 ASP A N 1
ATOM 726 C CA . ASP A 1 90 ? 1.868 -0.913 12.927 1.00 93.88 90 ASP A CA 1
ATOM 727 C C . ASP A 1 90 ? 1.450 -2.271 12.353 1.00 93.88 90 ASP A C 1
ATOM 729 O O . ASP A 1 90 ? 0.265 -2.573 12.210 1.00 93.88 90 ASP A O 1
ATOM 733 N N . PHE A 1 91 ? 2.437 -3.084 11.985 1.00 91.31 91 PHE A N 1
ATOM 734 C CA . PHE A 1 91 ? 2.227 -4.427 11.466 1.00 91.31 91 PHE A CA 1
ATOM 735 C C . PHE A 1 91 ? 2.484 -5.443 12.581 1.00 91.31 91 PHE A C 1
ATOM 737 O O . PHE A 1 91 ? 3.632 -5.768 12.890 1.00 91.31 91 PHE A O 1
ATOM 744 N N . ASN A 1 92 ? 1.411 -5.952 13.193 1.00 86.81 92 ASN A N 1
ATOM 745 C CA . ASN A 1 92 ? 1.464 -6.938 14.282 1.00 86.81 92 ASN A CA 1
ATOM 746 C C . ASN A 1 92 ? 2.372 -6.509 15.461 1.00 86.81 92 ASN A C 1
ATOM 748 O O . ASN A 1 92 ? 3.168 -7.309 15.958 1.00 86.81 92 ASN A O 1
ATOM 752 N N . GLY A 1 93 ? 2.295 -5.242 15.883 1.00 88.44 93 GLY A N 1
ATOM 753 C CA . GLY A 1 93 ? 3.095 -4.680 16.979 1.00 88.44 93 GLY A CA 1
ATOM 754 C C . GLY A 1 93 ? 4.495 -4.218 16.563 1.00 88.44 93 GLY A C 1
ATOM 755 O O . GLY A 1 93 ? 5.303 -3.834 17.412 1.00 88.44 93 GLY A O 1
ATOM 756 N N . ARG A 1 94 ? 4.823 -4.278 15.266 1.00 93.38 94 ARG A N 1
ATOM 757 C CA . ARG A 1 94 ? 6.100 -3.818 14.713 1.00 93.38 94 ARG A CA 1
ATOM 758 C C . ARG A 1 94 ? 5.874 -2.673 13.741 1.00 93.38 94 ARG A C 1
ATOM 760 O O . ARG A 1 94 ? 5.190 -2.814 12.729 1.00 93.38 94 ARG A O 1
ATOM 767 N N . LYS A 1 95 ? 6.561 -1.559 13.991 1.00 95.44 95 LYS A N 1
ATOM 768 C CA . LYS A 1 95 ? 6.579 -0.410 13.082 1.00 95.44 95 LYS A CA 1
ATOM 769 C C . LYS A 1 95 ? 7.320 -0.788 11.803 1.00 95.44 95 LYS A C 1
ATOM 771 O O . LYS A 1 95 ? 8.529 -1.008 11.836 1.00 95.44 95 LYS A O 1
ATOM 776 N N . THR A 1 96 ? 6.597 -0.867 10.694 1.00 94.56 96 THR A N 1
ATOM 777 C CA . THR A 1 96 ? 7.136 -1.303 9.401 1.00 94.56 96 THR A CA 1
ATOM 778 C C . THR A 1 96 ? 6.859 -0.248 8.347 1.00 94.56 96 THR A C 1
ATOM 780 O O . THR A 1 96 ? 5.757 0.294 8.279 1.00 94.56 96 THR A O 1
ATOM 783 N N . ASN A 1 97 ? 7.866 0.055 7.530 1.00 95.44 97 ASN A N 1
ATOM 784 C CA . ASN A 1 97 ? 7.744 1.023 6.450 1.00 95.44 97 ASN A CA 1
ATOM 785 C C . ASN A 1 97 ? 7.393 0.312 5.137 1.00 95.44 97 ASN A C 1
ATOM 787 O O . ASN A 1 97 ? 8.112 -0.598 4.724 1.00 95.44 97 ASN A O 1
ATOM 791 N N . ILE A 1 98 ? 6.300 0.715 4.488 1.00 93.88 98 ILE A N 1
ATOM 792 C CA . ILE A 1 98 ? 5.778 0.058 3.281 1.00 93.88 98 ILE A CA 1
ATOM 793 C C . ILE A 1 98 ? 5.584 1.087 2.171 1.00 93.88 98 ILE A C 1
ATOM 795 O O . ILE A 1 98 ? 5.108 2.192 2.413 1.00 93.88 98 ILE A O 1
ATOM 799 N N . SER A 1 99 ? 5.969 0.724 0.947 1.00 93.50 99 SER A N 1
ATOM 800 C CA . SER A 1 99 ? 5.801 1.561 -0.247 1.00 93.50 99 SER A CA 1
ATOM 801 C C . SER A 1 99 ? 4.329 1.737 -0.606 1.00 93.50 99 SER A C 1
ATOM 803 O O . SER A 1 99 ? 3.553 0.790 -0.477 1.00 93.50 99 SER A O 1
ATOM 805 N N . LEU A 1 100 ? 3.950 2.921 -1.098 1.00 92.62 100 LEU A N 1
ATOM 806 C CA . LEU A 1 100 ? 2.549 3.221 -1.429 1.00 92.62 100 LEU A CA 1
ATOM 807 C C . LEU A 1 100 ? 1.947 2.263 -2.468 1.00 92.62 100 LEU A C 1
ATOM 809 O O . LEU A 1 100 ? 0.752 1.992 -2.409 1.00 92.62 100 LEU A O 1
ATOM 813 N N . ASP A 1 101 ? 2.765 1.698 -3.357 1.00 90.75 101 ASP A N 1
ATOM 814 C CA . ASP A 1 101 ? 2.316 0.792 -4.426 1.00 90.75 101 ASP A CA 1
ATOM 815 C C . ASP A 1 101 ? 1.617 -0.474 -3.908 1.00 90.75 101 ASP A C 1
ATOM 817 O O . ASP A 1 101 ? 0.803 -1.071 -4.608 1.00 90.75 101 ASP A O 1
ATOM 821 N N . ARG A 1 102 ? 1.924 -0.886 -2.672 1.00 92.56 102 ARG A N 1
ATOM 822 C CA . ARG A 1 102 ? 1.388 -2.105 -2.041 1.00 92.56 102 ARG A CA 1
ATOM 823 C C . ARG A 1 102 ? 0.270 -1.814 -1.049 1.00 92.56 102 ARG A C 1
ATOM 825 O O . ARG A 1 102 ? -0.164 -2.707 -0.322 1.00 92.56 102 ARG A O 1
ATOM 832 N N . LEU A 1 103 ? -0.168 -0.563 -0.978 1.00 93.75 103 LEU A N 1
ATOM 833 C CA . LEU A 1 103 ? -1.126 -0.089 0.003 1.00 93.75 103 LEU A CA 1
ATOM 834 C C . LEU A 1 103 ? -2.478 0.188 -0.646 1.00 93.75 103 LEU A C 1
ATOM 836 O O . LEU A 1 103 ? -2.579 0.711 -1.754 1.00 93.75 103 LEU A O 1
ATOM 840 N N . LYS A 1 104 ? -3.544 -0.125 0.085 1.00 92.81 104 LYS A N 1
ATOM 841 C CA . LYS A 1 104 ? -4.917 0.192 -0.308 1.00 92.81 104 LYS A CA 1
ATOM 842 C C . LYS A 1 104 ? -5.662 0.788 0.886 1.00 92.81 104 LYS A C 1
ATOM 844 O O . LYS A 1 104 ? -5.599 0.198 1.962 1.00 92.81 104 LYS A O 1
ATOM 849 N N . PRO A 1 105 ? -6.370 1.924 0.746 1.00 94.31 105 PRO A N 1
ATOM 850 C CA . PRO A 1 105 ? -7.084 2.514 1.875 1.00 94.31 105 PRO A CA 1
ATOM 851 C C . PRO A 1 105 ? -8.152 1.545 2.394 1.00 94.31 105 PRO A C 1
ATOM 853 O O . PRO A 1 105 ? -8.835 0.879 1.608 1.00 94.31 105 PRO A O 1
ATOM 856 N N . ALA A 1 106 ? -8.286 1.453 3.717 1.00 93.12 106 ALA A N 1
ATOM 857 C CA . ALA A 1 106 ? -9.338 0.671 4.348 1.00 93.12 106 ALA A CA 1
ATOM 858 C C . ALA A 1 106 ? -10.533 1.576 4.670 1.00 93.12 106 ALA A C 1
ATOM 860 O O . ALA A 1 106 ? -10.433 2.499 5.478 1.00 93.12 106 ALA A O 1
ATOM 861 N N . TYR A 1 107 ? -11.672 1.295 4.042 1.00 90.12 107 TYR A N 1
ATOM 862 C CA . TYR A 1 107 ? -12.934 1.973 4.327 1.00 90.12 107 TYR A CA 1
ATOM 863 C C . TYR A 1 107 ? -13.679 1.179 5.394 1.00 90.12 107 TYR A C 1
ATOM 865 O O . TYR A 1 107 ? -14.386 0.220 5.089 1.00 90.12 107 TYR A O 1
ATOM 873 N N . ILE A 1 108 ? -13.463 1.543 6.653 1.00 84.56 108 ILE A N 1
ATOM 874 C CA . ILE A 1 108 ? -14.102 0.894 7.796 1.00 84.56 108 ILE A CA 1
ATOM 875 C C . ILE A 1 108 ? -15.106 1.869 8.390 1.00 84.56 108 ILE A C 1
ATOM 877 O O . ILE A 1 108 ? -14.812 3.049 8.587 1.00 84.56 108 ILE A O 1
ATOM 881 N N . LEU A 1 109 ? -16.315 1.372 8.639 1.00 82.44 109 LEU A N 1
ATOM 882 C CA . LEU A 1 109 ? -17.337 2.132 9.340 1.00 82.44 109 LEU A CA 1
ATOM 883 C C . LEU A 1 109 ? -16.863 2.333 10.776 1.00 82.44 109 LEU A C 1
ATOM 885 O O . LEU A 1 109 ? -16.521 1.373 11.464 1.00 82.44 109 LEU A O 1
ATOM 889 N N . LYS A 1 110 ? -16.828 3.586 11.228 1.00 70.69 110 LYS A N 1
ATOM 890 C CA . LYS A 1 110 ? -16.537 3.907 12.622 1.00 70.69 110 LYS A CA 1
ATOM 891 C C . LYS A 1 110 ? -17.687 3.360 13.468 1.00 70.69 110 LYS A C 1
ATOM 893 O O . LYS A 1 110 ? -18.752 3.966 13.520 1.00 70.69 110 LYS A O 1
ATOM 898 N N . GLN A 1 111 ? -17.497 2.191 14.067 1.00 64.50 111 GLN A N 1
ATOM 899 C CA . GLN A 1 111 ? -18.464 1.636 15.000 1.00 64.50 111 GLN A CA 1
ATOM 900 C C . GLN A 1 111 ? -18.342 2.441 16.294 1.00 64.50 111 GLN A C 1
ATOM 902 O O . GLN A 1 111 ? -17.283 2.460 16.921 1.00 64.50 111 GLN A O 1
ATOM 907 N N . GLU A 1 112 ? -19.388 3.184 16.655 1.00 53.78 112 GLU A N 1
ATOM 908 C CA . GLU A 1 112 ? -19.442 3.781 17.985 1.00 53.78 112 GLU A CA 1
ATOM 909 C C . GLU A 1 112 ? -19.448 2.646 19.007 1.00 53.78 112 GLU A C 1
ATOM 911 O O . GLU A 1 112 ? -20.171 1.659 18.843 1.00 53.78 112 GLU A O 1
ATOM 916 N N . ALA A 1 113 ? -18.566 2.757 20.000 1.00 54.09 113 ALA A N 1
ATOM 917 C CA . ALA A 1 113 ? -18.279 1.716 20.971 1.00 54.09 113 ALA A CA 1
ATOM 918 C C . ALA A 1 113 ? -19.560 1.285 21.701 1.00 54.09 113 ALA A C 1
ATOM 920 O O . ALA A 1 113 ? -19.990 1.894 22.674 1.00 54.09 113 ALA A O 1
ATOM 921 N N . SER A 1 114 ? -20.161 0.206 21.216 1.00 48.34 114 SER A N 1
ATOM 922 C CA . SER A 1 114 ? -21.052 -0.650 21.980 1.00 48.34 114 SER A CA 1
ATOM 923 C C . SER A 1 114 ? -20.362 -2.002 22.023 1.00 48.34 114 SER A C 1
ATOM 925 O O . SER A 1 114 ? -20.383 -2.773 21.062 1.00 48.34 114 SER A O 1
ATOM 927 N N . GLU A 1 115 ? -19.643 -2.218 23.123 1.00 48.28 115 GLU A N 1
ATOM 928 C CA . GLU A 1 115 ? -18.981 -3.471 23.467 1.00 48.28 115 GLU A CA 1
ATOM 929 C C . GLU A 1 115 ? -19.949 -4.635 23.236 1.00 48.28 115 GLU A C 1
ATOM 931 O O . GLU A 1 115 ? -20.887 -4.867 23.995 1.00 48.28 115 GLU A O 1
ATOM 936 N N . SER A 1 116 ? -19.747 -5.364 22.147 1.00 43.47 116 SER A N 1
ATOM 937 C CA . SER A 1 116 ? -20.423 -6.628 21.903 1.00 43.47 116 SER A CA 1
ATOM 938 C C . SER A 1 116 ? -19.349 -7.629 21.522 1.00 43.47 116 SER A C 1
ATOM 940 O O . SER A 1 116 ? -18.813 -7.641 20.419 1.00 43.47 116 SER A O 1
ATOM 942 N N . SER A 1 117 ? -18.985 -8.442 22.504 1.00 47.72 117 SER A N 1
ATOM 943 C CA . SER A 1 117 ? -18.130 -9.611 22.376 1.00 47.72 117 SER A CA 1
ATOM 944 C C . SER A 1 117 ? -18.806 -10.642 21.465 1.00 47.72 117 SER A C 1
ATOM 946 O O . SER A 1 117 ? -19.534 -11.520 21.924 1.00 47.72 117 SER A O 1
ATOM 948 N N . VAL A 1 118 ? -18.603 -10.541 20.147 1.00 49.44 118 VAL A N 1
ATOM 949 C CA . VAL A 1 118 ? -19.210 -11.486 19.199 1.00 49.44 118 VAL A CA 1
ATOM 950 C C . VAL A 1 118 ? -18.304 -12.704 19.023 1.00 49.44 118 VAL A C 1
ATOM 952 O O . VAL A 1 118 ? -17.306 -12.695 18.305 1.00 49.44 118 VAL A O 1
ATOM 955 N N . GLN A 1 119 ? -18.670 -13.785 19.708 1.00 48.50 119 GLN A N 1
ATOM 956 C CA . GLN A 1 119 ? -18.089 -15.112 19.526 1.00 48.50 119 GLN A CA 1
ATOM 957 C C . GLN A 1 119 ? -18.406 -15.632 18.114 1.00 48.50 119 GLN A C 1
ATOM 959 O O . GLN A 1 119 ? -19.532 -15.502 17.636 1.00 48.50 119 GLN A O 1
ATOM 964 N N . SER A 1 120 ? -17.425 -16.242 17.441 1.00 55.25 120 SER A N 1
ATOM 965 C CA . SER A 1 120 ? -17.623 -16.880 16.135 1.00 55.25 120 SER A CA 1
ATOM 966 C C . SER A 1 120 ? -18.740 -17.926 16.214 1.00 55.25 120 SER A C 1
ATOM 968 O O . SER A 1 120 ? -18.540 -18.972 16.834 1.00 55.25 120 SER A O 1
ATOM 970 N N . SER A 1 121 ? -19.894 -17.664 15.597 1.00 56.97 121 SER A N 1
ATOM 971 C CA . SER A 1 121 ? -21.008 -18.609 15.568 1.00 56.97 121 SER A CA 1
ATOM 972 C C . SER A 1 121 ? -20.784 -19.661 14.476 1.00 56.97 121 SER A C 1
ATOM 974 O O . SER A 1 121 ? -20.739 -19.364 13.281 1.00 56.97 121 SER A O 1
ATOM 976 N N . GLU A 1 122 ? -20.605 -20.9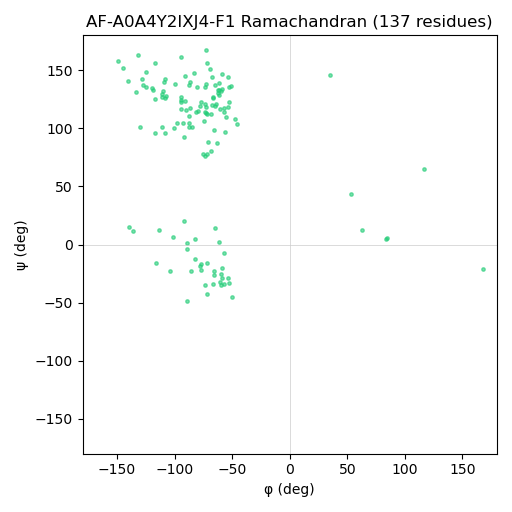21 14.883 1.00 64.00 122 GLU A N 1
ATOM 977 C CA . GLU A 1 122 ? -20.730 -22.058 13.966 1.00 64.00 122 GLU A CA 1
ATOM 978 C C . GLU A 1 122 ? -22.185 -22.127 13.493 1.00 64.00 122 GLU A C 1
ATOM 980 O O . GLU A 1 122 ? -23.099 -22.296 14.299 1.00 64.00 122 GLU A O 1
ATOM 985 N N . THR A 1 123 ? -22.408 -21.995 12.186 1.00 65.88 123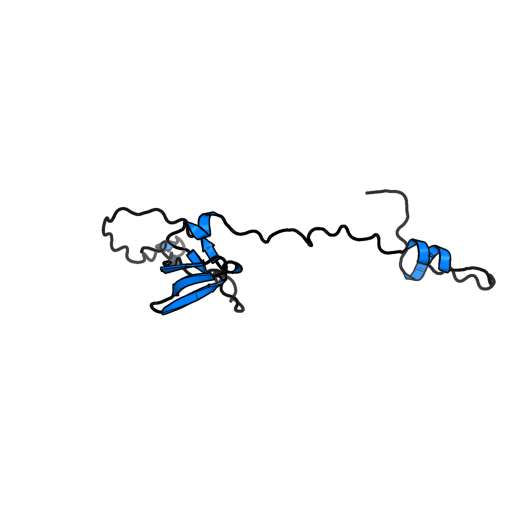 THR A N 1
ATOM 986 C CA . THR A 1 123 ? -23.740 -22.170 11.594 1.00 65.88 123 THR A CA 1
ATOM 987 C C . THR A 1 123 ? -23.765 -23.482 10.824 1.00 65.88 123 THR A C 1
ATOM 989 O O . THR A 1 123 ? -22.881 -23.766 10.014 1.00 65.88 123 THR A O 1
ATOM 992 N N . ALA A 1 124 ? -24.755 -24.325 11.113 1.00 81.19 124 ALA A N 1
ATOM 993 C CA . ALA A 1 124 ? -24.957 -25.584 10.408 1.00 81.19 124 ALA A CA 1
ATOM 994 C C . ALA A 1 124 ? -25.960 -25.372 9.270 1.00 81.19 124 ALA A C 1
ATOM 996 O O . ALA A 1 124 ? -27.061 -24.864 9.486 1.00 81.19 124 ALA A O 1
ATOM 997 N N . THR A 1 125 ? -25.588 -25.758 8.050 1.00 79.44 125 THR A N 1
ATOM 998 C CA . THR A 1 125 ? -26.522 -25.768 6.920 1.00 79.44 125 THR A CA 1
ATOM 999 C C . THR A 1 125 ? -27.515 -26.922 7.057 1.00 79.44 125 THR A C 1
ATOM 1001 O O . THR A 1 125 ? -27.324 -27.850 7.841 1.00 79.44 125 THR A O 1
ATOM 1004 N N . ARG A 1 126 ? -28.583 -26.906 6.253 1.00 76.38 126 ARG A N 1
ATOM 1005 C CA . ARG A 1 126 ? -29.650 -27.923 6.277 1.00 76.38 126 ARG A CA 1
ATOM 1006 C C . ARG A 1 126 ? -29.155 -29.359 6.018 1.00 76.38 126 ARG A C 1
ATOM 1008 O O . ARG A 1 126 ? -29.843 -30.302 6.383 1.00 76.38 126 ARG A O 1
ATOM 1015 N N . SER A 1 127 ? -27.978 -29.520 5.406 1.00 86.44 127 SER A N 1
ATOM 1016 C CA . SER A 1 127 ? -27.300 -30.809 5.194 1.00 86.44 127 SER A CA 1
ATOM 1017 C C . SER A 1 127 ? -26.360 -31.217 6.340 1.00 86.44 127 SER A C 1
ATOM 1019 O O . SER A 1 127 ? -25.710 -32.254 6.247 1.00 86.44 127 SER A O 1
ATOM 1021 N N . GLY A 1 128 ? -26.257 -30.412 7.403 1.00 82.62 128 GLY A N 1
ATOM 1022 C CA . GLY A 1 128 ? -25.370 -30.643 8.547 1.00 82.62 128 GLY A CA 1
ATOM 1023 C C . GLY A 1 128 ? -23.933 -30.149 8.354 1.00 82.62 128 GLY A C 1
ATOM 1024 O O . GLY A 1 128 ? -23.092 -30.374 9.223 1.00 82.62 128 GLY A O 1
ATOM 1025 N N . CYS A 1 129 ? -23.621 -29.466 7.246 1.00 75.94 129 CYS A N 1
ATOM 1026 C CA . CYS A 1 129 ? -22.286 -28.915 7.026 1.00 75.94 129 CYS A CA 1
ATOM 1027 C C . CYS A 1 129 ? -22.071 -27.694 7.930 1.00 75.94 129 CYS A C 1
ATOM 1029 O O . CYS A 1 129 ? -22.822 -26.718 7.861 1.00 75.94 129 CYS A O 1
ATOM 1031 N N . LYS A 1 130 ? -21.047 -27.758 8.784 1.00 81.56 130 LYS A N 1
ATOM 1032 C CA . LYS A 1 130 ? -20.641 -26.644 9.641 1.00 81.56 130 LYS A CA 1
ATOM 1033 C C . LYS A 1 130 ? -19.861 -25.628 8.820 1.00 81.56 130 LYS A C 1
ATOM 1035 O O . LYS A 1 130 ? -18.796 -25.942 8.293 1.00 81.56 130 LYS A O 1
ATOM 1040 N N . VAL A 1 131 ? -20.374 -24.407 8.747 1.00 77.00 131 VAL A N 1
ATOM 1041 C CA . VAL A 1 131 ? -19.698 -23.285 8.099 1.00 77.00 131 VAL A CA 1
ATOM 1042 C C . VAL A 1 131 ? -19.285 -22.304 9.182 1.00 77.00 131 VAL A C 1
ATOM 1044 O O . VAL A 1 131 ? -20.090 -21.879 10.016 1.00 77.00 131 VAL A O 1
ATOM 1047 N N . ARG A 1 132 ? -18.000 -21.957 9.180 1.00 67.56 132 ARG A N 1
ATOM 1048 C CA . ARG A 1 132 ? -17.457 -20.932 10.061 1.00 67.56 132 ARG A CA 1
ATOM 1049 C C . ARG A 1 132 ? -17.364 -19.641 9.268 1.00 67.56 132 ARG A C 1
ATOM 1051 O O . ARG A 1 132 ? -16.484 -19.492 8.424 1.00 67.56 132 ARG A O 1
ATOM 1058 N N . PHE A 1 133 ? -18.282 -18.721 9.526 1.00 67.38 133 PHE A N 1
ATOM 1059 C CA . PHE A 1 133 ? -18.165 -17.377 8.984 1.00 67.38 133 PHE A CA 1
ATOM 1060 C C . PHE A 1 133 ? -17.123 -16.619 9.801 1.00 67.38 133 PHE A C 1
ATOM 1062 O O . PHE A 1 133 ? -17.221 -16.520 11.025 1.00 67.38 133 PHE A O 1
ATOM 1069 N N . VAL A 1 134 ? -16.090 -16.120 9.123 1.00 64.25 134 VAL A N 1
ATOM 1070 C CA . VAL A 1 134 ? -15.182 -15.144 9.721 1.00 64.25 134 VAL A CA 1
ATOM 1071 C C . VAL A 1 134 ? -15.979 -13.853 9.812 1.00 64.25 134 VAL A C 1
ATOM 1073 O O . VAL A 1 134 ? -16.374 -13.295 8.788 1.00 64.25 134 VAL A O 1
ATOM 1076 N N . LEU A 1 135 ? -16.286 -13.432 11.037 1.00 57.62 135 LEU A N 1
ATOM 1077 C CA . LEU A 1 135 ? -16.941 -12.153 11.265 1.00 57.62 135 LEU A CA 1
ATOM 1078 C C . LEU A 1 135 ? -16.056 -11.032 10.701 1.00 57.62 135 LEU A C 1
ATOM 1080 O O . LEU A 1 135 ? -14.827 -11.168 10.707 1.00 57.62 135 LEU A O 1
ATOM 1084 N N . PRO A 1 136 ? -16.657 -9.946 10.183 1.00 53.62 136 PRO A N 1
ATOM 1085 C CA . PRO A 1 136 ? -15.891 -8.799 9.723 1.00 53.62 136 PRO A CA 1
ATOM 1086 C C . PRO A 1 136 ? -14.965 -8.317 10.842 1.00 53.62 136 PRO A C 1
ATOM 1088 O O . PRO A 1 136 ? -15.312 -8.387 12.018 1.00 53.62 136 PRO A O 1
ATOM 1091 N N . TYR A 1 137 ? -13.775 -7.869 10.448 1.00 46.66 137 TYR A N 1
ATOM 1092 C CA . TYR A 1 137 ? -12.717 -7.383 11.329 1.00 46.66 137 TYR A CA 1
ATOM 1093 C C . TYR A 1 137 ? -13.286 -6.383 12.352 1.00 46.66 137 TYR A C 1
ATOM 1095 O O . TYR A 1 137 ? -13.665 -5.274 11.979 1.00 46.66 137 TYR A O 1
ATOM 1103 N N . GLN A 1 138 ? -13.383 -6.792 13.618 1.00 44.78 138 GLN A N 1
ATOM 1104 C CA . GLN A 1 138 ? -13.747 -5.925 14.738 1.00 44.78 138 GLN A CA 1
ATOM 1105 C C . GLN A 1 138 ? -12.446 -5.423 15.372 1.00 44.78 138 GLN A C 1
ATOM 1107 O O . GLN A 1 138 ? -11.574 -6.229 15.700 1.00 44.78 138 GLN A O 1
ATOM 1112 N N . ALA A 1 139 ? -12.299 -4.098 15.423 1.00 50.75 139 ALA A N 1
ATOM 1113 C CA . ALA A 1 139 ? -11.152 -3.386 15.985 1.00 50.75 139 ALA A CA 1
ATOM 1114 C C . ALA A 1 139 ? -11.334 -3.132 17.483 1.00 50.75 139 ALA A C 1
ATOM 1116 O O . ALA A 1 139 ? -12.499 -2.936 17.895 1.00 50.75 139 ALA A O 1
#

Organism: Araneus ventricosus (NCBI:txid182803)

pLDDT: mean 75.44, std 16.9, range [41.06, 95.75]

Secondary structure (DSSP, 8-state):
---------GGGG----TT-TT--THHHHHHTPPPPPP---SS-PPP--GGGGT-SEEEEE--SPPPTT--SEEEEEEEEEE-SSEEEEEETTEEEEEEGGGEEE----------------EEE-TTS-EEE-------

Solvent-accessible surface area (backbone atoms only — not comparable to full-atom values): 9557 Å² total; per-residue (Å²): 136,86,87,85,72,83,86,72,55,90,77,65,75,63,77,87,59,96,81,59,99,70,78,64,60,62,65,62,56,65,69,64,59,80,72,84,72,80,81,86,60,91,83,62,78,78,91,71,70,77,54,54,84,72,39,65,25,32,26,38,53,59,93,62,92,71,61,91,93,52,75,58,54,49,64,74,29,49,58,76,48,79,54,100,61,33,34,34,25,46,55,92,90,36,84,42,81,42,52,52,91,45,52,42,61,42,90,71,82,85,72,77,92,68,93,68,89,77,71,81,60,76,43,66,46,98,87,66,52,75,43,77,59,80,71,76,92,81,131

Foldseek 3Di:
DDPDDDDDDPVRLDDPPVDDPPPPCVVVVVVVPDDPPPPPDPPDDDDFDPCQQVAQWKWFADPDDDDPPDDRTDDTWGWDDDDPFWTFTCDVNDTDIGGRVGIDGDDDDPPDDDDDPDDFDFDADPVRDTDTDDPPDDD